Protein AF-A0A920PDL1-F1 (afdb_monomer_lite)

Structure (mmCIF, N/CA/C/O backbone):
data_AF-A0A920PDL1-F1
#
_entry.id   AF-A0A920PDL1-F1
#
loop_
_atom_site.group_PDB
_atom_site.id
_atom_site.type_symbol
_atom_site.label_atom_id
_atom_site.label_alt_id
_atom_site.label_comp_id
_atom_site.label_asym_id
_atom_site.label_entity_id
_atom_site.label_seq_id
_atom_site.pdbx_PDB_ins_code
_atom_site.Cartn_x
_atom_site.Cartn_y
_atom_site.Cartn_z
_atom_site.occupancy
_atom_site.B_iso_or_equiv
_atom_site.auth_seq_id
_atom_site.auth_comp_id
_atom_site.auth_asym_id
_atom_site.auth_atom_id
_atom_site.pdbx_PDB_model_num
ATOM 1 N N . MET A 1 1 ? 11.505 -3.447 -13.091 1.00 59.44 1 MET A N 1
ATOM 2 C CA . MET A 1 1 ? 12.395 -4.340 -13.860 1.00 59.44 1 MET A CA 1
ATOM 3 C C . MET A 1 1 ? 13.236 -3.671 -14.957 1.00 59.44 1 MET A C 1
ATOM 5 O O . MET A 1 1 ? 14.349 -4.104 -15.156 1.00 59.44 1 MET A O 1
ATOM 9 N N . LEU A 1 2 ? 12.791 -2.637 -15.696 1.00 69.88 2 LEU A N 1
ATOM 10 C CA . LEU A 1 2 ? 13.608 -2.098 -16.815 1.00 69.88 2 LEU A CA 1
ATOM 11 C C . LEU A 1 2 ? 14.824 -1.238 -16.403 1.00 69.88 2 LEU A C 1
ATOM 13 O O . LEU A 1 2 ? 15.764 -1.112 -17.182 1.00 69.88 2 LEU A O 1
ATOM 17 N N . ILE A 1 3 ? 14.787 -0.614 -15.221 1.00 76.69 3 ILE A N 1
ATOM 18 C CA . ILE A 1 3 ? 15.892 0.220 -14.710 1.00 76.69 3 ILE A CA 1
ATOM 19 C C . ILE A 1 3 ? 16.900 -0.625 -13.933 1.00 76.69 3 ILE A C 1
ATOM 21 O O . ILE A 1 3 ? 18.097 -0.438 -14.116 1.00 76.69 3 ILE A O 1
ATOM 25 N N . PHE A 1 4 ? 16.407 -1.547 -13.106 1.00 77.94 4 PHE A N 1
ATOM 26 C CA . PHE A 1 4 ? 17.198 -2.432 -12.259 1.00 77.94 4 PHE A CA 1
ATOM 27 C C . PHE A 1 4 ? 16.994 -3.867 -12.744 1.00 77.94 4 PHE A C 1
ATOM 29 O O . PHE A 1 4 ? 15.899 -4.415 -12.596 1.00 77.94 4 PHE A O 1
ATOM 36 N N . LEU A 1 5 ? 18.030 -4.408 -13.377 1.00 76.75 5 LEU A N 1
ATOM 37 C CA . LEU A 1 5 ? 18.159 -5.807 -13.773 1.00 76.75 5 LEU A CA 1
ATOM 38 C C . LEU A 1 5 ? 19.353 -6.372 -13.006 1.00 76.75 5 LEU A C 1
ATOM 40 O O . LEU A 1 5 ? 20.354 -5.666 -12.867 1.00 76.75 5 LEU A O 1
ATOM 44 N N . GLU A 1 6 ? 19.235 -7.602 -12.508 1.00 70.62 6 GLU A N 1
ATOM 45 C CA . GLU A 1 6 ? 20.308 -8.255 -11.753 1.00 70.62 6 GLU A CA 1
ATOM 46 C C . GLU A 1 6 ? 21.633 -8.229 -12.526 1.00 70.62 6 GLU A C 1
ATOM 48 O O . GLU A 1 6 ? 21.665 -8.405 -13.747 1.00 70.62 6 GLU A O 1
ATOM 53 N N . ASP A 1 7 ? 22.714 -7.946 -11.796 1.00 74.44 7 ASP A N 1
ATOM 54 C CA . ASP A 1 7 ? 24.097 -7.881 -12.281 1.00 74.44 7 ASP A CA 1
ATOM 55 C C . ASP A 1 7 ? 24.375 -6.885 -13.426 1.00 74.44 7 ASP A C 1
ATOM 57 O O . ASP A 1 7 ? 25.426 -6.937 -14.072 1.00 74.44 7 ASP A O 1
ATOM 61 N N . LEU A 1 8 ? 23.469 -5.928 -13.666 1.00 80.81 8 LEU A N 1
ATOM 62 C CA . LEU A 1 8 ? 23.642 -4.861 -14.651 1.00 80.81 8 LEU A CA 1
ATOM 63 C C . LEU A 1 8 ? 23.579 -3.471 -14.014 1.00 80.81 8 LEU A C 1
ATOM 65 O O . LEU A 1 8 ? 22.732 -3.175 -13.175 1.00 80.81 8 LEU A O 1
ATOM 69 N N . GLU A 1 9 ? 24.437 -2.577 -14.510 1.00 86.62 9 GLU A N 1
ATOM 70 C CA . GLU A 1 9 ? 24.385 -1.156 -14.163 1.00 86.62 9 GLU A CA 1
ATOM 71 C C . GLU A 1 9 ? 22.998 -0.562 -14.476 1.00 86.62 9 GLU A C 1
ATOM 73 O O . GLU A 1 9 ? 22.502 -0.735 -15.609 1.00 86.62 9 GLU A O 1
ATOM 78 N N . PRO A 1 10 ? 22.385 0.165 -13.519 1.00 87.12 10 PRO A N 1
ATOM 79 C CA . PRO A 1 10 ? 21.059 0.727 -13.690 1.00 87.12 10 PRO A CA 1
ATOM 80 C C . PRO A 1 10 ? 20.941 1.602 -14.936 1.00 87.12 10 PRO A C 1
ATOM 82 O O . PRO A 1 10 ? 21.808 2.422 -15.252 1.00 87.12 10 PRO A O 1
ATOM 85 N N . LYS A 1 11 ? 19.833 1.460 -15.665 1.00 88.50 11 LYS A N 1
ATOM 86 C CA . LYS A 1 11 ? 19.590 2.274 -16.864 1.00 88.50 11 LYS A CA 1
ATOM 87 C C . LYS A 1 11 ? 19.049 3.648 -16.483 1.00 88.50 11 LYS A C 1
ATOM 89 O O . LYS A 1 11 ? 17.998 3.761 -15.864 1.00 88.50 11 LYS A O 1
ATOM 94 N N . SER A 1 12 ? 19.714 4.704 -16.947 1.00 89.75 12 SER A N 1
ATOM 95 C CA . SER A 1 12 ? 19.275 6.094 -16.747 1.00 89.75 12 SER A CA 1
ATOM 96 C C . SER A 1 12 ? 18.112 6.522 -17.653 1.00 89.75 12 SER A C 1
ATOM 98 O O . SER A 1 12 ? 17.525 7.580 -17.439 1.00 89.75 12 SER A O 1
ATOM 100 N N . LEU A 1 13 ? 17.775 5.725 -18.675 1.00 90.38 13 LEU A N 1
ATOM 101 C CA . LEU A 1 13 ? 16.750 6.051 -19.667 1.00 90.38 13 LEU A CA 1
ATOM 102 C C . LEU A 1 13 ? 15.794 4.879 -19.894 1.00 90.38 13 LEU A C 1
ATOM 104 O O . LEU A 1 13 ? 16.215 3.763 -20.196 1.00 90.38 13 LEU A O 1
ATOM 108 N N . LEU A 1 14 ? 14.494 5.172 -19.837 1.00 91.06 14 LEU A N 1
ATOM 109 C CA . LEU A 1 14 ? 13.430 4.243 -20.208 1.00 91.06 14 LEU A CA 1
ATOM 110 C C . LEU A 1 14 ? 13.024 4.417 -21.683 1.00 91.06 14 LEU A C 1
ATOM 112 O O . LEU A 1 14 ? 12.845 5.555 -22.136 1.00 91.06 14 LEU A O 1
ATOM 116 N N . PRO A 1 15 ? 12.797 3.321 -22.434 1.00 93.62 15 PRO A N 1
ATOM 117 C CA . PRO A 1 15 ? 12.299 3.391 -23.804 1.00 93.62 15 PRO A CA 1
ATOM 118 C C . PRO A 1 15 ? 11.001 4.199 -23.915 1.00 93.62 15 PRO A C 1
ATOM 120 O O . PRO A 1 15 ? 10.050 3.981 -23.162 1.00 93.62 15 PRO A O 1
ATOM 123 N N . LYS A 1 16 ? 10.933 5.093 -24.913 1.00 94.06 16 LYS A N 1
ATOM 124 C CA . LYS A 1 16 ? 9.789 6.004 -25.134 1.00 94.06 16 LYS A CA 1
ATOM 125 C C . LYS A 1 16 ? 8.443 5.288 -25.260 1.00 94.06 16 LYS A C 1
ATOM 127 O O . LYS A 1 16 ? 7.421 5.875 -24.924 1.00 94.06 16 LYS A O 1
ATOM 132 N N . VAL A 1 17 ? 8.444 4.049 -25.753 1.00 95.69 17 VAL A N 1
ATOM 133 C CA . VAL A 1 17 ? 7.232 3.234 -25.926 1.00 95.69 17 VAL A CA 1
ATOM 134 C C . VAL A 1 17 ? 6.589 2.827 -24.596 1.00 95.69 17 VAL A C 1
ATOM 136 O O . VAL A 1 17 ? 5.381 2.643 -24.562 1.00 95.69 17 VAL A O 1
ATOM 139 N N . ILE A 1 18 ? 7.362 2.764 -23.503 1.00 93.12 18 ILE A N 1
ATOM 140 C CA . ILE A 1 18 ? 6.854 2.489 -22.148 1.00 93.12 18 ILE A CA 1
ATOM 141 C C . ILE A 1 18 ? 6.734 3.781 -21.332 1.00 93.12 18 ILE A C 1
ATOM 143 O O . ILE A 1 18 ? 5.733 3.995 -20.654 1.00 93.12 18 ILE A O 1
ATOM 147 N N . SER A 1 19 ? 7.720 4.683 -21.414 1.00 94.56 19 SER A N 1
ATOM 148 C CA . SER A 1 19 ? 7.727 5.891 -20.578 1.00 94.56 19 SER A CA 1
ATOM 149 C C . SER A 1 19 ? 6.621 6.884 -20.932 1.00 94.56 19 SER A C 1
ATOM 151 O O . SER A 1 19 ? 6.030 7.464 -20.029 1.00 94.56 19 SER A O 1
ATOM 153 N N . LYS A 1 20 ? 6.270 7.053 -22.215 1.00 96.25 20 LYS A N 1
ATOM 154 C CA . LYS A 1 20 ? 5.179 7.959 -22.622 1.00 96.25 20 LYS A CA 1
ATOM 155 C C . LYS A 1 20 ? 3.809 7.583 -22.037 1.00 96.25 20 LYS A C 1
ATOM 157 O O . LYS A 1 20 ? 3.198 8.457 -21.421 1.00 96.25 20 LYS A O 1
ATOM 162 N N . PRO A 1 21 ? 3.293 6.348 -22.218 1.00 96.25 21 PRO A N 1
ATOM 163 C CA . PRO A 1 21 ? 2.005 5.983 -21.632 1.00 96.25 21 PRO A CA 1
ATOM 164 C C . PRO A 1 21 ? 2.046 6.003 -20.101 1.00 96.25 21 PRO A C 1
ATOM 166 O O . PRO A 1 21 ? 1.074 6.438 -19.490 1.00 96.25 21 PRO A O 1
ATOM 169 N N . TRP A 1 22 ? 3.170 5.616 -19.484 1.00 94.81 22 TRP A N 1
ATOM 170 C CA . TRP A 1 22 ? 3.308 5.650 -18.029 1.00 94.81 22 TRP A CA 1
ATOM 171 C C . TRP A 1 22 ? 3.213 7.074 -17.472 1.00 94.81 22 TRP A C 1
ATOM 173 O O . TRP A 1 22 ? 2.388 7.319 -16.599 1.00 94.81 22 TRP A O 1
ATOM 183 N N . VAL A 1 23 ? 3.971 8.027 -18.027 1.00 95.75 23 VAL A N 1
ATOM 184 C CA . VAL A 1 23 ? 3.906 9.445 -17.627 1.00 95.75 23 VAL A CA 1
ATOM 185 C C . VAL A 1 23 ? 2.490 9.994 -17.800 1.00 95.75 23 VAL A C 1
ATOM 187 O O . VAL A 1 23 ? 1.950 10.580 -16.869 1.00 95.75 23 VAL A O 1
ATOM 190 N N . SER A 1 24 ? 1.853 9.737 -18.946 1.00 97.00 24 SER A N 1
ATOM 191 C CA . SER A 1 24 ? 0.493 10.226 -19.204 1.00 97.00 24 SER A CA 1
ATOM 192 C C . SER A 1 24 ? -0.542 9.666 -18.220 1.00 97.00 24 SER A C 1
ATOM 194 O O . SER A 1 24 ? -1.449 10.387 -17.806 1.00 97.00 24 SER A O 1
ATOM 196 N N . LEU A 1 25 ? -0.431 8.391 -17.834 1.00 94.75 25 LEU A N 1
ATOM 197 C CA . LEU A 1 25 ? -1.316 7.791 -16.833 1.00 94.75 25 LEU A CA 1
ATOM 198 C C . LEU A 1 25 ? -1.043 8.357 -15.435 1.00 94.75 25 LEU A C 1
ATOM 200 O O . LEU A 1 25 ? -1.976 8.686 -14.709 1.00 94.75 25 LEU A O 1
ATOM 204 N N . SER A 1 26 ? 0.229 8.508 -15.079 1.00 94.44 26 SER A N 1
ATOM 205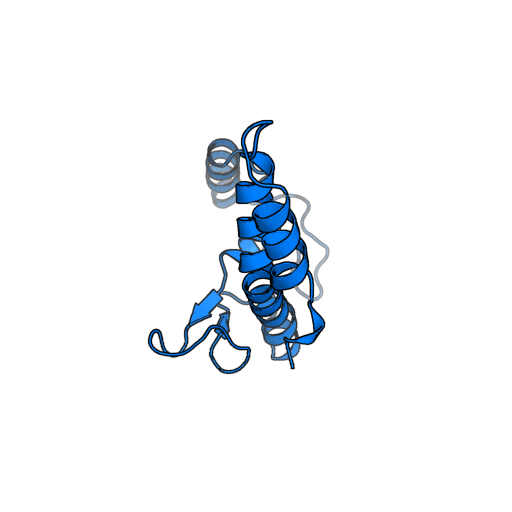 C CA . SER A 1 26 ? 0.674 9.090 -13.815 1.00 94.44 26 SER A CA 1
ATOM 206 C C . SER A 1 26 ? 0.161 10.516 -13.608 1.00 94.44 26 SER A C 1
ATOM 208 O O . SER A 1 26 ? -0.379 10.818 -12.546 1.00 94.44 26 SER A O 1
ATOM 210 N N . GLU A 1 27 ? 0.213 11.362 -14.640 1.00 95.44 27 GLU A N 1
ATOM 211 C CA . GLU A 1 27 ? -0.367 12.712 -14.610 1.00 95.44 27 GLU A CA 1
ATOM 212 C C . GLU A 1 27 ? -1.876 12.687 -14.334 1.00 95.44 27 GLU A C 1
ATOM 214 O O . GLU A 1 27 ? -2.362 13.445 -13.496 1.00 95.44 27 GLU A O 1
ATOM 219 N N . LYS A 1 28 ? -2.622 11.776 -14.977 1.00 95.88 28 LYS A N 1
ATOM 220 C CA . LYS A 1 28 ? -4.072 11.622 -14.753 1.00 95.88 28 LYS A CA 1
ATOM 221 C C . LYS A 1 28 ? -4.409 11.151 -13.341 1.00 95.88 28 LYS A C 1
ATOM 223 O O . LYS A 1 28 ? -5.440 11.540 -12.806 1.00 95.88 28 LYS A O 1
ATOM 228 N N . LEU A 1 29 ? -3.555 10.315 -12.756 1.00 92.81 29 LEU A N 1
ATOM 229 C CA . LEU A 1 29 ? -3.697 9.817 -11.387 1.00 92.81 29 LEU A CA 1
ATOM 230 C C . LEU A 1 29 ? -3.115 10.781 -10.342 1.00 92.81 29 LEU A C 1
ATOM 232 O O . LEU A 1 29 ? -3.090 10.431 -9.165 1.00 92.81 29 LEU A O 1
ATOM 236 N N . ALA A 1 30 ? -2.626 11.958 -10.760 1.00 94.62 30 ALA A N 1
ATOM 237 C CA . ALA A 1 30 ? -1.944 12.936 -9.911 1.00 94.62 30 ALA A CA 1
ATOM 238 C C . ALA A 1 30 ? -0.800 12.323 -9.077 1.00 94.62 30 ALA A C 1
ATOM 240 O O . ALA A 1 30 ? -0.580 12.683 -7.921 1.00 94.62 30 ALA A O 1
ATOM 241 N N . ARG A 1 31 ? -0.064 11.370 -9.662 1.00 92.81 31 ARG A N 1
ATOM 242 C CA . ARG A 1 31 ? 1.018 10.626 -9.001 1.00 92.81 31 ARG A CA 1
ATOM 243 C C . ARG A 1 31 ? 2.279 10.620 -9.860 1.00 92.81 31 ARG A C 1
ATOM 245 O O . ARG A 1 31 ? 2.184 10.635 -11.082 1.00 92.81 31 ARG A O 1
ATOM 252 N N . PRO A 1 32 ? 3.476 10.555 -9.259 1.00 92.94 32 PRO A N 1
ATOM 253 C CA . PRO A 1 32 ? 4.709 10.443 -10.028 1.00 92.94 32 PRO A CA 1
ATOM 254 C C . PRO A 1 32 ? 4.786 9.100 -10.792 1.00 92.94 32 PRO A C 1
ATOM 256 O O . PRO A 1 32 ? 4.280 8.086 -10.302 1.00 92.94 32 PRO A O 1
ATOM 259 N N . PRO A 1 33 ? 5.434 9.054 -11.974 1.00 91.06 33 PRO A N 1
ATOM 260 C CA . PRO A 1 33 ? 5.666 7.835 -12.757 1.00 91.06 33 PRO A CA 1
ATOM 261 C C . PRO A 1 33 ? 6.807 7.004 -12.166 1.00 91.06 33 PRO A C 1
ATOM 263 O O . PRO A 1 33 ? 7.872 6.837 -12.758 1.00 91.06 33 PRO A O 1
ATOM 266 N N . VAL A 1 34 ? 6.575 6.509 -10.955 1.00 90.50 34 VAL A N 1
ATOM 267 C CA . VAL A 1 34 ? 7.473 5.633 -10.205 1.00 90.50 34 VAL A CA 1
ATOM 268 C C . VAL A 1 34 ? 6.646 4.587 -9.464 1.00 90.50 34 VAL A C 1
ATOM 270 O O . VAL A 1 34 ? 5.509 4.847 -9.055 1.00 90.50 34 VAL A O 1
ATOM 273 N N . LEU A 1 35 ? 7.210 3.389 -9.301 1.00 88.00 35 LEU A N 1
ATOM 274 C CA . LEU A 1 35 ? 6.607 2.369 -8.455 1.00 88.00 35 LEU A CA 1
ATOM 275 C C . LEU A 1 35 ? 6.582 2.899 -7.018 1.00 88.00 35 LEU A C 1
ATOM 277 O O . LEU A 1 35 ? 7.620 3.188 -6.434 1.00 88.00 35 LEU A O 1
ATOM 281 N N . SER A 1 36 ? 5.384 3.100 -6.488 1.00 89.62 36 SER A N 1
ATOM 282 C CA . SER A 1 36 ? 5.152 3.668 -5.159 1.00 89.62 36 SER A CA 1
ATOM 283 C C . SER A 1 36 ? 4.350 2.688 -4.317 1.00 89.62 36 SER A C 1
ATOM 285 O O . SER A 1 36 ? 3.703 1.797 -4.868 1.00 89.62 36 SER A O 1
ATOM 287 N N . TYR A 1 37 ? 4.355 2.887 -2.997 1.00 87.69 37 TYR A N 1
ATOM 288 C CA . TYR A 1 37 ? 3.682 2.010 -2.035 1.00 87.69 37 TYR A CA 1
ATOM 289 C C . TYR A 1 37 ? 2.236 1.680 -2.428 1.00 87.69 37 TYR A C 1
ATOM 291 O O . TYR A 1 37 ? 1.862 0.519 -2.495 1.00 87.69 37 TYR A O 1
ATOM 299 N N . ALA A 1 38 ? 1.443 2.678 -2.824 1.00 86.69 38 ALA A N 1
ATOM 300 C CA . ALA A 1 38 ? 0.060 2.433 -3.227 1.00 86.69 38 ALA A CA 1
ATOM 301 C C . ALA A 1 38 ? -0.081 1.544 -4.479 1.00 86.69 38 ALA A C 1
ATOM 303 O O . ALA A 1 38 ? -1.074 0.845 -4.623 1.00 86.69 38 ALA A O 1
ATOM 304 N N . SER A 1 39 ? 0.891 1.552 -5.396 1.00 86.31 39 SER A N 1
ATOM 305 C CA . SER A 1 39 ? 0.856 0.671 -6.574 1.00 86.31 39 SER A CA 1
ATOM 306 C C . SER A 1 39 ? 1.411 -0.721 -6.289 1.00 86.31 39 SER A C 1
ATOM 308 O O . SER A 1 39 ? 1.021 -1.660 -6.967 1.00 86.31 39 SER A O 1
ATOM 310 N N . TYR A 1 40 ? 2.343 -0.837 -5.343 1.00 87.75 40 TYR A N 1
ATOM 311 C CA . TYR A 1 40 ? 3.079 -2.072 -5.086 1.00 87.75 40 TYR A CA 1
ATOM 312 C C . TYR A 1 40 ? 2.533 -2.889 -3.916 1.00 87.75 40 TYR A C 1
ATOM 314 O O . TYR A 1 40 ? 2.655 -4.104 -3.941 1.00 87.75 40 TYR A O 1
ATOM 322 N N . CYS A 1 41 ? 1.918 -2.235 -2.932 1.00 86.69 41 CYS A N 1
ATOM 323 C CA . CYS A 1 41 ? 1.315 -2.880 -1.772 1.00 86.69 41 CYS A CA 1
ATOM 324 C C . CYS A 1 41 ? -0.211 -2.810 -1.860 1.00 86.69 41 CYS A C 1
ATOM 326 O O . CYS A 1 41 ? -0.865 -3.827 -2.057 1.00 86.69 41 CYS A O 1
ATOM 328 N N . LEU A 1 42 ? -0.789 -1.603 -1.826 1.00 89.00 42 LEU A N 1
ATOM 329 C CA . LEU A 1 42 ? -2.243 -1.438 -1.661 1.00 89.00 42 LEU A CA 1
ATOM 330 C C . LEU A 1 42 ? -3.084 -1.983 -2.825 1.00 89.00 42 LEU A C 1
ATOM 332 O O . LEU A 1 42 ? -4.204 -2.430 -2.607 1.00 89.00 42 LEU A O 1
ATOM 336 N N . HIS A 1 43 ? -2.573 -1.923 -4.058 1.00 89.44 43 HIS A N 1
ATOM 337 C CA . HIS A 1 43 ? -3.296 -2.361 -5.263 1.00 89.44 43 HIS A CA 1
ATOM 338 C C . HIS A 1 43 ? -2.742 -3.655 -5.884 1.00 89.44 43 HIS A C 1
ATOM 340 O O . HIS A 1 43 ? -3.151 -4.021 -6.984 1.00 89.44 43 HIS A O 1
ATOM 346 N N . ASN A 1 44 ? -1.779 -4.316 -5.239 1.00 91.88 44 ASN A N 1
AT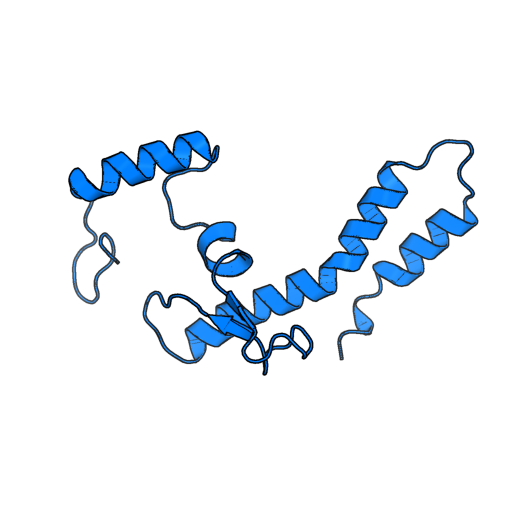OM 347 C CA . ASN A 1 44 ? -1.045 -5.445 -5.819 1.00 91.88 44 ASN A CA 1
ATOM 348 C C . ASN A 1 44 ? -1.357 -6.774 -5.122 1.00 91.88 44 ASN A C 1
ATOM 350 O O . ASN A 1 44 ? -0.490 -7.634 -5.028 1.00 91.88 44 ASN A O 1
ATOM 354 N N . TRP A 1 45 ? -2.571 -6.960 -4.621 1.00 94.50 45 TRP A N 1
ATOM 355 C CA . TRP A 1 45 ? -2.944 -8.164 -3.888 1.00 94.50 45 TRP A CA 1
ATOM 356 C C . TRP A 1 45 ? -4.331 -8.656 -4.296 1.00 94.50 45 TRP A C 1
ATOM 358 O O . TRP A 1 45 ? -5.112 -7.916 -4.898 1.00 94.50 45 TRP A O 1
ATOM 368 N N . TYR A 1 46 ? -4.617 -9.912 -3.983 1.00 94.50 46 TYR A N 1
ATOM 369 C CA . TYR A 1 46 ? -5.923 -10.537 -4.152 1.00 94.50 46 TYR A CA 1
ATOM 370 C C . TYR A 1 46 ? -6.175 -11.554 -3.031 1.00 94.50 46 TYR A C 1
ATOM 372 O O . TYR A 1 46 ? -5.225 -12.003 -2.383 1.00 94.50 46 TYR A O 1
ATOM 380 N N . LEU A 1 47 ? -7.448 -11.893 -2.807 1.00 95.81 47 LEU A N 1
ATOM 381 C CA . LEU A 1 47 ? -7.840 -12.979 -1.909 1.00 95.81 47 LEU A CA 1
ATOM 382 C C . LEU A 1 47 ? -7.747 -14.319 -2.633 1.00 95.81 47 LEU A C 1
ATOM 384 O O . LEU A 1 47 ? -8.161 -14.437 -3.787 1.00 95.81 47 LEU A O 1
ATOM 388 N N . ILE A 1 48 ? -7.211 -15.331 -1.957 1.00 95.56 48 ILE A N 1
ATOM 389 C CA . ILE A 1 48 ? -7.178 -16.701 -2.481 1.00 95.56 48 ILE A CA 1
ATOM 390 C C . ILE A 1 48 ? -8.601 -17.278 -2.480 1.00 95.56 48 ILE A C 1
ATOM 392 O O . ILE A 1 48 ? -9.021 -17.888 -3.466 1.00 95.56 48 ILE A O 1
ATOM 396 N N . ASP A 1 49 ? -9.343 -17.033 -1.400 1.00 95.56 49 ASP A N 1
ATOM 397 C CA . ASP A 1 49 ? -10.772 -17.286 -1.257 1.00 95.56 49 ASP A CA 1
ATOM 398 C C . ASP A 1 49 ? -11.499 -15.981 -0.890 1.00 95.56 49 ASP A C 1
ATOM 400 O O . ASP A 1 49 ? -11.322 -15.433 0.199 1.00 95.56 49 ASP A O 1
ATOM 404 N N . ASP A 1 50 ? -12.350 -15.496 -1.800 1.00 94.50 50 ASP A N 1
ATOM 405 C CA . ASP A 1 50 ? -13.158 -14.280 -1.616 1.00 94.50 50 ASP A CA 1
ATOM 406 C C . ASP A 1 50 ? -14.196 -14.400 -0.480 1.00 94.50 50 ASP A C 1
ATOM 408 O O . ASP A 1 50 ? -14.815 -13.403 -0.100 1.00 94.50 50 ASP A O 1
ATOM 412 N N . SER A 1 51 ? -14.447 -15.611 0.029 1.00 94.81 51 SER A N 1
ATOM 413 C CA . SER A 1 51 ? -15.390 -15.859 1.124 1.00 94.81 51 SER A CA 1
ATOM 414 C C . SER A 1 51 ? -14.760 -15.833 2.517 1.00 94.81 51 SER A C 1
ATOM 416 O O . SER A 1 51 ? -15.499 -15.841 3.504 1.00 94.81 51 SER A O 1
ATOM 418 N N . ASP A 1 52 ? -13.431 -15.771 2.600 1.00 93.62 52 ASP A N 1
ATOM 419 C CA . ASP A 1 52 ? -12.680 -15.775 3.854 1.00 93.62 52 ASP A CA 1
ATOM 420 C C . ASP A 1 52 ? -12.080 -14.387 4.165 1.00 93.62 52 ASP A C 1
ATOM 422 O O . ASP A 1 52 ? -12.113 -13.461 3.349 1.00 93.62 52 ASP A O 1
ATOM 426 N N . ALA A 1 53 ? -11.591 -14.198 5.389 1.00 92.81 53 ALA A N 1
ATOM 427 C CA . ALA A 1 53 ? -11.086 -12.918 5.870 1.00 92.81 53 ALA A CA 1
ATOM 428 C C . ALA A 1 53 ? -9.778 -12.488 5.174 1.00 92.81 53 ALA A C 1
ATOM 430 O O . ALA A 1 53 ? -9.060 -13.290 4.576 1.00 92.81 53 ALA A O 1
ATOM 431 N N . ILE A 1 54 ? -9.448 -11.195 5.286 1.00 92.88 54 ILE A N 1
ATOM 432 C CA . ILE A 1 54 ? -8.137 -10.664 4.889 1.00 92.88 54 ILE A CA 1
ATOM 433 C C . ILE A 1 54 ? -7.126 -11.066 5.970 1.00 92.88 54 ILE A C 1
ATOM 435 O O . ILE A 1 54 ? -7.024 -10.403 7.003 1.00 92.88 54 ILE A O 1
ATOM 439 N N . ASP A 1 55 ? -6.397 -12.149 5.716 1.00 90.06 55 ASP A N 1
ATOM 440 C CA . ASP A 1 55 ? -5.336 -12.691 6.571 1.00 90.06 55 ASP A CA 1
ATOM 441 C C . ASP A 1 55 ? -4.121 -13.090 5.713 1.00 90.06 55 ASP A C 1
ATOM 443 O O . ASP A 1 55 ? -4.238 -13.302 4.505 1.00 90.06 55 ASP A O 1
ATOM 447 N N . LEU A 1 56 ? -2.953 -13.222 6.333 1.00 89.06 56 LEU A N 1
ATOM 448 C CA . LEU A 1 56 ? -1.696 -13.647 5.720 1.00 89.06 56 LEU A CA 1
ATOM 449 C C . LEU A 1 56 ? -1.814 -14.980 4.977 1.00 89.06 56 LEU A C 1
ATOM 451 O O . LEU A 1 56 ? -1.144 -15.161 3.964 1.00 89.06 56 LEU A O 1
ATOM 455 N N . ASP A 1 57 ? -2.675 -15.881 5.451 1.00 91.25 57 ASP A N 1
ATOM 456 C CA . ASP A 1 57 ? -2.905 -17.186 4.824 1.00 91.25 57 ASP A CA 1
ATOM 457 C C . ASP A 1 57 ? -3.879 -17.122 3.631 1.00 91.25 57 ASP A C 1
ATOM 459 O O . ASP A 1 57 ? -3.938 -18.062 2.836 1.00 91.25 57 ASP A O 1
ATOM 463 N N . ASN A 1 58 ? -4.620 -16.018 3.474 1.00 93.62 58 ASN A N 1
ATOM 464 C CA . ASN A 1 58 ? -5.636 -15.833 2.432 1.00 93.62 58 ASN A CA 1
ATOM 465 C C . ASN A 1 58 ? -5.332 -14.663 1.473 1.00 93.62 58 ASN A C 1
ATOM 467 O O . ASN A 1 58 ? -6.119 -14.370 0.574 1.00 93.62 58 ASN A O 1
ATOM 471 N N . VAL A 1 59 ? -4.191 -13.987 1.624 1.00 93.56 59 VAL A N 1
ATOM 472 C CA . VAL A 1 59 ? -3.779 -12.855 0.780 1.00 93.56 59 VAL A CA 1
ATOM 473 C C . VAL A 1 59 ? -2.540 -13.224 -0.032 1.00 93.56 59 VAL A C 1
ATOM 475 O O . VAL A 1 59 ? -1.537 -13.682 0.510 1.00 93.56 59 VAL A O 1
ATOM 478 N N . ALA A 1 60 ? -2.577 -12.960 -1.339 1.00 91.75 60 ALA A N 1
ATOM 479 C CA . ALA A 1 60 ? -1.461 -13.211 -2.250 1.00 91.75 60 ALA A CA 1
ATOM 480 C C . ALA A 1 60 ? -1.170 -12.011 -3.167 1.00 91.75 60 ALA A C 1
ATOM 482 O O . ALA A 1 60 ? -2.042 -11.180 -3.430 1.00 91.75 60 ALA A O 1
ATOM 483 N N . LEU A 1 61 ? 0.065 -11.921 -3.673 1.00 91.81 61 LEU A N 1
ATOM 484 C CA . LEU A 1 61 ? 0.511 -10.856 -4.575 1.00 91.81 61 LEU A CA 1
ATOM 485 C C . LEU A 1 61 ? 0.116 -11.107 -6.034 1.00 91.81 61 LEU A C 1
ATOM 487 O O . LEU A 1 61 ? 0.311 -12.201 -6.563 1.00 91.81 61 LEU A O 1
ATOM 491 N N . ILE A 1 62 ? -0.363 -10.067 -6.726 1.00 90.94 62 ILE A N 1
ATOM 492 C CA . ILE A 1 62 ? -0.675 -10.146 -8.167 1.00 90.94 62 ILE A CA 1
ATOM 493 C C . ILE A 1 62 ? 0.617 -10.174 -8.994 1.00 90.94 62 ILE A C 1
ATOM 495 O O . ILE A 1 62 ? 0.752 -10.979 -9.916 1.00 90.94 62 ILE A O 1
ATOM 499 N N . ASN A 1 63 ? 1.561 -9.273 -8.704 1.00 88.75 63 ASN A N 1
ATOM 500 C CA . ASN A 1 63 ? 2.841 -9.184 -9.403 1.00 88.75 63 ASN A CA 1
ATOM 501 C C . ASN A 1 63 ? 4.000 -9.113 -8.415 1.00 88.75 63 ASN A C 1
ATOM 503 O O . ASN A 1 63 ? 4.037 -8.226 -7.564 1.00 88.75 63 ASN A O 1
ATOM 507 N N . ASN A 1 64 ? 4.988 -9.973 -8.637 1.00 84.06 64 ASN A N 1
ATOM 508 C CA . ASN A 1 64 ? 6.272 -9.941 -7.954 1.00 84.06 64 ASN A CA 1
ATOM 509 C C . ASN A 1 64 ? 7.313 -9.130 -8.749 1.00 84.06 64 ASN A C 1
ATOM 511 O O . ASN A 1 64 ? 7.294 -9.083 -9.984 1.00 84.06 64 ASN A O 1
ATOM 515 N N . PHE A 1 65 ? 8.219 -8.475 -8.034 1.00 77.94 65 PHE A N 1
ATOM 516 C CA . PHE A 1 65 ? 9.314 -7.658 -8.532 1.00 77.94 65 PHE A CA 1
ATOM 517 C C . PHE A 1 65 ? 10.576 -8.488 -8.794 1.00 77.94 65 PHE A C 1
ATOM 519 O O . PHE A 1 65 ? 11.094 -8.436 -9.911 1.00 77.94 65 PHE A O 1
ATOM 526 N N . LEU A 1 66 ? 11.053 -9.244 -7.802 1.00 74.88 66 LEU A N 1
ATOM 527 C CA . LEU A 1 66 ? 12.120 -10.254 -7.914 1.00 74.88 66 LEU A CA 1
ATOM 528 C C . LEU A 1 66 ? 11.550 -11.671 -7.743 1.00 74.88 66 LEU A C 1
ATOM 530 O O . LEU A 1 66 ? 12.044 -12.618 -8.355 1.00 74.88 66 LEU A O 1
ATOM 534 N N . GLY A 1 67 ? 10.458 -11.787 -6.990 1.00 72.88 67 GLY A N 1
ATOM 535 C CA . GLY A 1 67 ? 9.841 -13.038 -6.587 1.00 72.88 67 GLY A CA 1
ATOM 536 C C . GLY A 1 67 ? 10.521 -13.648 -5.368 1.00 72.88 67 GLY A C 1
ATOM 537 O O . GLY A 1 67 ? 11.668 -13.352 -5.038 1.00 72.88 67 GLY A O 1
ATOM 538 N N . GLY A 1 68 ? 9.790 -14.543 -4.711 1.00 80.94 68 GLY A N 1
ATOM 539 C CA . GLY A 1 68 ? 10.260 -15.269 -3.540 1.00 80.94 68 GLY A CA 1
ATOM 540 C C . GLY A 1 68 ? 9.385 -15.021 -2.319 1.00 80.94 68 GLY A C 1
ATOM 541 O O . GLY A 1 68 ? 8.701 -14.009 -2.210 1.00 80.94 68 GLY A O 1
ATOM 542 N N . ILE A 1 69 ? 9.458 -15.968 -1.385 1.00 77.44 69 ILE A N 1
ATOM 543 C CA . ILE A 1 69 ? 8.624 -16.000 -0.178 1.00 77.44 69 ILE A CA 1
ATOM 544 C C . ILE A 1 69 ? 8.833 -14.741 0.675 1.00 77.44 69 ILE A C 1
ATOM 546 O O . ILE A 1 69 ? 7.878 -14.214 1.237 1.00 77.44 69 ILE A O 1
ATOM 550 N N . ASP A 1 70 ? 10.066 -14.232 0.732 1.00 83.19 70 ASP A N 1
ATOM 551 C CA . ASP A 1 70 ? 10.391 -13.030 1.503 1.00 83.19 70 ASP A CA 1
ATOM 552 C C . ASP A 1 70 ? 9.712 -11.775 0.930 1.00 83.19 70 ASP A C 1
ATOM 554 O O . ASP A 1 70 ? 9.285 -10.907 1.689 1.00 83.19 70 ASP A O 1
ATOM 558 N N . GLU A 1 71 ? 9.593 -11.673 -0.399 1.00 81.94 71 GLU A N 1
ATOM 559 C CA . GLU A 1 71 ? 8.917 -10.550 -1.055 1.00 81.94 71 GLU A CA 1
ATOM 560 C C . GLU A 1 71 ? 7.402 -10.634 -0.871 1.00 81.94 71 GLU A C 1
ATOM 562 O O . GLU A 1 71 ? 6.782 -9.637 -0.494 1.00 81.94 71 GLU A O 1
ATOM 567 N N . ASP A 1 72 ? 6.833 -11.825 -1.084 1.00 85.19 72 ASP A N 1
ATOM 568 C CA . ASP A 1 72 ? 5.411 -12.083 -0.865 1.00 85.19 72 ASP A CA 1
ATOM 569 C C . ASP A 1 72 ? 5.030 -11.674 0.563 1.00 85.19 72 ASP A C 1
ATOM 571 O O . ASP A 1 72 ? 4.166 -10.819 0.756 1.00 85.19 72 ASP A O 1
ATOM 575 N N . TRP A 1 73 ? 5.753 -12.184 1.564 1.00 86.06 73 TRP A N 1
ATOM 576 C CA . TRP A 1 73 ? 5.487 -11.878 2.968 1.00 86.06 73 TRP A CA 1
ATOM 577 C C . TRP A 1 73 ? 5.682 -10.395 3.304 1.00 86.06 73 TRP A C 1
ATOM 579 O O . TRP A 1 73 ? 4.879 -9.816 4.038 1.00 86.06 73 TRP A O 1
ATOM 589 N N . PHE A 1 74 ? 6.716 -9.750 2.746 1.00 87.38 74 PHE A N 1
ATOM 590 C CA . PHE A 1 74 ? 6.979 -8.327 2.973 1.00 87.38 74 PHE A CA 1
ATOM 591 C C . PHE A 1 74 ? 5.825 -7.439 2.508 1.00 87.38 74 PHE A C 1
ATOM 593 O O . PHE A 1 74 ? 5.573 -6.405 3.119 1.00 87.38 74 PHE A O 1
ATOM 600 N N . VAL A 1 75 ? 5.113 -7.803 1.444 1.00 87.44 75 VAL A N 1
ATOM 601 C CA . VAL A 1 75 ? 4.000 -6.981 0.961 1.00 87.44 75 VAL A CA 1
ATOM 602 C C . VAL A 1 75 ? 2.670 -7.384 1.593 1.00 87.44 75 VAL A C 1
ATOM 604 O O . VAL A 1 75 ? 1.891 -6.503 1.966 1.00 87.44 75 VAL A O 1
ATOM 607 N N . THR A 1 76 ? 2.391 -8.678 1.753 1.00 90.12 76 THR A N 1
ATOM 608 C CA . THR A 1 76 ? 1.097 -9.144 2.282 1.00 90.12 76 THR A CA 1
ATOM 609 C C . THR A 1 76 ? 0.900 -8.771 3.752 1.00 90.12 76 THR A C 1
ATOM 611 O O . THR A 1 76 ? -0.219 -8.431 4.144 1.00 90.12 76 THR A O 1
ATOM 614 N N . ILE A 1 77 ? 1.972 -8.692 4.551 1.00 91.44 77 ILE A N 1
ATOM 615 C CA . ILE A 1 77 ? 1.887 -8.198 5.936 1.00 91.44 77 ILE A CA 1
ATOM 616 C C . ILE A 1 77 ? 1.407 -6.748 6.004 1.00 91.44 77 ILE A C 1
ATOM 618 O O . ILE A 1 77 ? 0.597 -6.403 6.862 1.00 91.44 77 ILE A O 1
ATOM 622 N N . HIS A 1 78 ? 1.838 -5.902 5.065 1.00 92.25 78 HIS A N 1
ATOM 623 C CA . HIS A 1 78 ? 1.377 -4.520 4.995 1.00 92.25 78 HIS A CA 1
ATOM 624 C C . HIS A 1 78 ? -0.116 -4.446 4.670 1.00 92.25 78 HIS A C 1
ATOM 626 O O . HIS A 1 78 ? -0.820 -3.647 5.276 1.00 92.25 78 HIS A O 1
ATOM 632 N N . VAL A 1 79 ? -0.621 -5.303 3.779 1.00 91.75 79 VAL A N 1
ATOM 633 C CA . VAL A 1 79 ? -2.064 -5.378 3.485 1.00 91.75 79 VAL A CA 1
ATOM 634 C C . VAL A 1 79 ? -2.861 -5.708 4.750 1.00 91.75 79 VAL A C 1
ATOM 636 O O . VAL A 1 79 ? -3.850 -5.037 5.041 1.00 91.75 79 VAL A O 1
ATOM 639 N N . CYS A 1 80 ? -2.400 -6.680 5.540 1.00 92.06 80 CYS A N 1
ATOM 640 C CA . CYS A 1 80 ? -3.065 -7.073 6.784 1.00 92.06 80 CYS A CA 1
ATOM 641 C C . CYS A 1 80 ? -3.026 -5.958 7.843 1.00 92.06 80 CYS A C 1
ATOM 643 O O . CYS A 1 80 ? -4.035 -5.695 8.494 1.00 92.06 80 CYS A O 1
ATOM 645 N N . ILE A 1 81 ? -1.894 -5.255 7.980 1.00 91.38 81 ILE A N 1
ATOM 646 C CA . ILE A 1 81 ? -1.753 -4.115 8.902 1.00 91.38 81 ILE A CA 1
ATOM 647 C C . ILE A 1 81 ? -2.701 -2.972 8.518 1.00 91.38 81 ILE A C 1
ATOM 649 O O . ILE A 1 81 ? -3.383 -2.423 9.381 1.00 91.38 81 ILE A O 1
ATOM 653 N N . GLU A 1 82 ? -2.772 -2.616 7.235 1.00 92.44 82 GLU A N 1
ATOM 654 C CA . GLU A 1 82 ? -3.665 -1.553 6.750 1.00 92.44 82 GLU A CA 1
ATOM 655 C C . GLU A 1 82 ? -5.140 -1.942 6.935 1.00 92.44 82 GLU A C 1
ATOM 657 O O . GLU A 1 82 ? -5.958 -1.109 7.327 1.00 92.44 82 GLU A O 1
ATOM 662 N N . ASN A 1 83 ? -5.482 -3.220 6.731 1.00 92.44 83 ASN A N 1
ATOM 663 C CA . ASN A 1 83 ? -6.818 -3.734 7.022 1.00 92.44 83 ASN A CA 1
ATOM 664 C C . ASN A 1 83 ? -7.154 -3.634 8.520 1.00 92.44 83 ASN A C 1
ATOM 666 O O . ASN A 1 83 ? -8.228 -3.145 8.872 1.00 92.44 83 ASN A O 1
ATOM 670 N N . ALA A 1 84 ? -6.229 -4.014 9.406 1.00 90.19 84 ALA A N 1
ATOM 671 C CA . ALA A 1 84 ? -6.405 -3.887 10.854 1.00 90.19 84 ALA A CA 1
ATOM 672 C C . ALA A 1 84 ? -6.542 -2.420 11.309 1.00 90.19 84 ALA A C 1
ATOM 674 O O . ALA A 1 84 ? -7.274 -2.127 12.252 1.00 90.19 84 ALA A O 1
ATOM 675 N N . ALA A 1 85 ? -5.884 -1.482 10.623 1.00 90.88 85 ALA A N 1
ATOM 676 C CA . ALA A 1 85 ? -5.995 -0.049 10.895 1.00 90.88 85 ALA A CA 1
ATOM 677 C C . 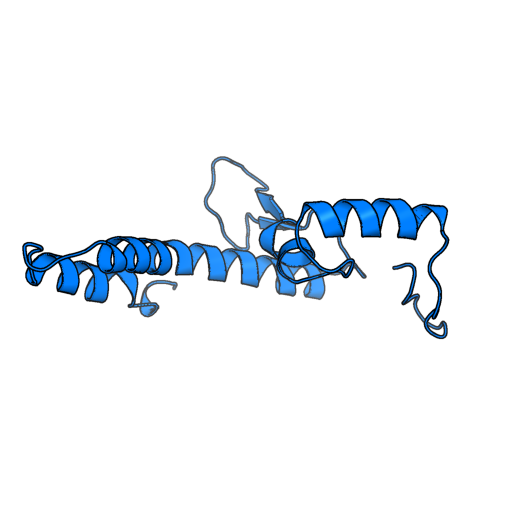ALA A 1 85 ? -7.272 0.600 10.323 1.00 90.88 85 ALA A C 1
ATOM 679 O O . ALA A 1 85 ? -7.569 1.752 10.649 1.00 90.88 85 ALA A O 1
ATOM 680 N N . SER A 1 86 ? -8.034 -0.104 9.479 1.00 91.31 86 SER A N 1
ATOM 681 C CA . SER A 1 86 ? -9.164 0.481 8.745 1.00 91.31 86 SER A CA 1
ATOM 682 C C . SER A 1 86 ? -10.260 1.040 9.660 1.00 91.31 86 SER A C 1
ATOM 684 O O . SER A 1 86 ? -10.766 2.133 9.403 1.00 91.31 86 SER A O 1
ATOM 686 N N . GLU A 1 87 ? -10.576 0.357 10.761 1.00 90.50 87 GLU A N 1
ATOM 687 C CA . GLU A 1 87 ? -11.573 0.816 11.738 1.00 90.50 87 GLU A CA 1
ATOM 688 C C . GLU A 1 87 ? -11.115 2.078 12.484 1.00 90.50 87 GLU A C 1
ATOM 690 O O . GLU A 1 87 ? -11.902 3.003 12.684 1.00 90.50 87 GLU A O 1
ATOM 695 N N . ALA A 1 88 ? -9.820 2.195 12.795 1.00 91.56 88 ALA A N 1
ATOM 696 C CA . ALA A 1 88 ? -9.255 3.409 13.388 1.00 91.56 88 ALA A CA 1
ATOM 697 C C . ALA A 1 88 ? -9.382 4.620 12.448 1.00 91.56 88 ALA A C 1
ATOM 699 O O . ALA A 1 88 ? -9.675 5.735 12.887 1.00 91.56 88 ALA A O 1
ATOM 700 N N . ILE A 1 89 ? -9.188 4.409 11.141 1.00 92.56 89 ILE A N 1
ATOM 701 C CA . ILE A 1 89 ? -9.338 5.461 10.125 1.00 92.56 89 ILE A CA 1
ATOM 702 C C . ILE A 1 89 ? -10.810 5.874 9.987 1.00 92.56 89 ILE A C 1
ATOM 704 O O . ILE A 1 89 ? -11.091 7.071 9.926 1.00 92.56 89 ILE A O 1
ATOM 708 N N . LYS A 1 90 ? -11.750 4.920 9.999 1.00 92.12 90 LYS A N 1
ATOM 709 C CA . LYS A 1 90 ? -13.195 5.216 9.999 1.00 92.12 90 LYS A CA 1
ATOM 710 C C . LYS A 1 90 ? -13.601 6.016 11.236 1.00 92.12 90 LYS A C 1
ATOM 712 O O . LYS A 1 90 ? -14.261 7.043 11.110 1.00 92.12 90 LYS A O 1
ATOM 717 N N . ALA A 1 91 ? -13.116 5.628 12.414 1.00 92.00 91 ALA A N 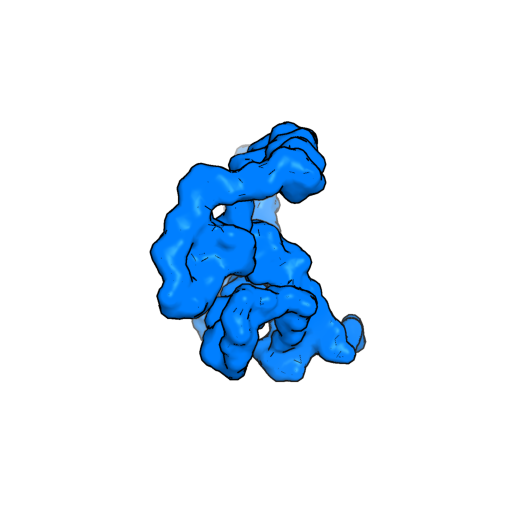1
ATOM 718 C CA . ALA A 1 91 ? -13.352 6.376 13.646 1.00 92.00 91 ALA A CA 1
ATOM 719 C C . ALA A 1 91 ? -12.793 7.808 13.569 1.00 92.00 91 ALA A C 1
ATOM 721 O O . ALA A 1 91 ? -13.461 8.751 13.987 1.00 92.00 91 ALA A O 1
ATOM 722 N N . CYS A 1 92 ? -11.603 8.005 12.985 1.00 92.62 92 CYS A N 1
ATOM 723 C CA . CYS A 1 92 ? -11.062 9.347 12.736 1.00 92.62 92 CYS A CA 1
ATOM 724 C C . CYS A 1 92 ? -11.995 10.199 11.863 1.00 92.62 92 CYS A C 1
ATOM 726 O O . CYS A 1 92 ? -12.175 11.384 12.147 1.00 92.62 92 CYS A O 1
ATOM 728 N N . GLU A 1 93 ? -12.568 9.624 10.803 1.00 93.25 93 GLU A N 1
ATOM 729 C CA . GLU A 1 93 ? -13.510 10.320 9.919 1.00 93.25 93 GLU A CA 1
ATOM 730 C C . GLU A 1 93 ? -14.795 10.711 10.659 1.00 93.25 93 GLU A C 1
ATOM 732 O O . GLU A 1 93 ? -15.251 11.851 10.544 1.00 93.25 93 GLU A O 1
ATOM 737 N N . GLU A 1 94 ? -15.358 9.802 11.454 1.00 92.25 94 GLU A N 1
ATOM 738 C CA . GLU A 1 94 ? -16.545 10.080 12.266 1.00 92.25 94 GLU A CA 1
ATOM 739 C C . GLU A 1 94 ? -16.288 11.213 13.263 1.00 92.25 94 GLU A C 1
ATOM 741 O O . GLU A 1 94 ? -17.042 12.189 13.302 1.00 92.25 94 GLU A O 1
ATOM 746 N N . ILE A 1 95 ? -15.170 11.147 13.988 1.00 91.56 95 ILE A N 1
ATOM 747 C CA . ILE A 1 95 ? -14.759 12.180 14.946 1.00 91.56 95 ILE A CA 1
ATOM 748 C C . ILE A 1 95 ? -14.534 13.525 14.245 1.00 91.56 95 ILE A C 1
ATOM 750 O O . ILE A 1 95 ? -14.940 14.566 14.762 1.00 91.56 95 ILE A O 1
ATOM 754 N N . ALA A 1 96 ? -13.915 13.536 13.061 1.00 92.38 96 ALA A N 1
ATOM 755 C CA . ALA A 1 96 ? -13.675 14.763 12.299 1.00 92.38 96 ALA A CA 1
ATOM 756 C C . ALA A 1 96 ? -14.975 15.467 11.868 1.00 92.38 96 ALA A C 1
ATOM 758 O O . ALA A 1 96 ? -14.969 16.682 11.651 1.00 92.38 96 ALA A O 1
ATOM 759 N N . ASN A 1 97 ? -16.080 14.724 11.765 1.00 92.12 97 ASN A N 1
ATOM 760 C CA . ASN A 1 97 ? -17.406 15.246 11.441 1.00 92.12 97 ASN A CA 1
ATOM 761 C C . ASN A 1 97 ? -18.229 15.653 12.678 1.00 92.12 97 ASN A C 1
ATOM 763 O O . ASN A 1 97 ? -19.289 16.270 12.526 1.00 92.12 97 ASN A O 1
ATOM 767 N N . CYS A 1 98 ? -17.766 15.347 13.894 1.00 91.31 98 CYS A N 1
ATOM 768 C CA . CYS A 1 98 ? -18.426 15.776 15.123 1.00 91.31 98 CYS A CA 1
ATOM 769 C C . CYS A 1 98 ? -18.409 17.304 15.281 1.00 91.31 98 CYS A C 1
ATOM 771 O O . CYS A 1 98 ? -17.512 18.017 14.825 1.00 91.31 98 CYS A O 1
ATOM 773 N N . ASN A 1 99 ? -19.421 17.824 15.968 1.00 90.50 99 ASN A N 1
ATOM 774 C CA . ASN A 1 99 ? -19.575 19.247 16.248 1.00 90.50 99 ASN A CA 1
ATOM 775 C C . ASN A 1 99 ? -19.937 19.470 17.727 1.00 90.50 99 ASN A C 1
ATOM 777 O O . ASN A 1 99 ? -19.863 18.560 18.546 1.00 90.50 99 ASN A O 1
ATOM 781 N N . LYS A 1 100 ? -20.304 20.703 18.093 1.00 86.38 100 LYS A N 1
ATOM 782 C CA . LYS A 1 100 ? -20.602 21.070 19.489 1.00 86.38 100 LYS A CA 1
ATOM 783 C C . LYS A 1 100 ? -21.836 20.376 20.077 1.00 86.38 100 LYS A C 1
ATOM 785 O O . LYS A 1 100 ? -21.974 20.377 21.295 1.00 86.38 100 LYS A O 1
ATOM 790 N N . ASP A 1 101 ? -22.704 19.833 19.230 1.00 88.19 101 ASP A N 1
ATOM 791 C CA . ASP A 1 101 ? -23.917 19.116 19.623 1.00 88.19 101 ASP A CA 1
ATOM 792 C C . ASP A 1 101 ? -23.690 17.593 19.679 1.00 88.19 101 ASP A C 1
ATOM 794 O O . ASP A 1 101 ? -24.585 16.851 20.080 1.00 88.19 101 ASP A O 1
ATOM 798 N N . SER A 1 102 ? -22.509 17.110 19.274 1.00 87.44 102 SER A N 1
ATOM 799 C CA . SER A 1 102 ? -22.137 15.699 19.375 1.00 87.44 102 SER A CA 1
ATOM 800 C C . SER A 1 102 ? -21.909 15.298 20.832 1.00 87.44 102 SER A C 1
ATOM 802 O O . SER A 1 102 ? -21.274 16.023 21.598 1.00 87.44 102 SER A O 1
ATOM 804 N N . GLU A 1 103 ? -22.414 14.126 21.216 1.00 88.06 103 GLU A N 1
ATOM 805 C CA . GLU A 1 103 ? -22.254 13.617 22.576 1.00 88.06 103 GLU A CA 1
ATOM 806 C C . GLU A 1 103 ? -20.797 13.221 22.854 1.00 88.06 103 GLU A C 1
ATOM 808 O O . GLU A 1 103 ? -20.211 12.402 22.145 1.00 88.06 103 GLU A O 1
ATOM 813 N N . GLU A 1 104 ? -20.224 13.760 23.932 1.00 87.44 104 GLU A N 1
ATOM 814 C CA . GLU A 1 104 ? -18.849 13.460 24.360 1.00 87.44 104 GLU A CA 1
ATOM 815 C C . GLU A 1 104 ? -18.641 11.962 24.648 1.00 87.44 104 GLU A C 1
ATOM 817 O O . GLU A 1 104 ? -17.577 11.413 24.370 1.00 87.44 104 GLU A O 1
ATOM 822 N N . SER A 1 105 ? -19.675 11.270 25.140 1.00 86.88 105 SER A N 1
ATOM 823 C CA . SER A 1 105 ? -19.675 9.816 25.350 1.00 86.88 105 SER A CA 1
ATOM 824 C C . SER A 1 105 ? -19.424 9.033 24.064 1.00 86.88 105 SER A C 1
ATOM 826 O O . SER A 1 105 ? -18.633 8.096 24.078 1.00 86.88 105 SER A O 1
ATOM 828 N N . SER A 1 106 ? -20.051 9.435 22.956 1.00 85.31 106 SER A N 1
ATOM 829 C CA . SER A 1 106 ? -19.897 8.771 21.658 1.00 85.31 106 SER A CA 1
ATOM 830 C C . SER A 1 106 ? -18.492 8.972 21.087 1.00 85.31 106 SER A C 1
ATOM 832 O O . SER A 1 106 ? -17.905 8.033 20.556 1.00 85.31 106 SER A O 1
ATOM 834 N N . VAL A 1 107 ? -17.913 10.164 21.257 1.00 86.69 107 VAL A N 1
ATOM 835 C CA . VAL A 1 107 ? -16.529 10.441 20.838 1.00 86.69 107 VAL A CA 1
ATOM 836 C C . VAL A 1 107 ? -15.533 9.608 21.647 1.00 86.69 107 VAL A C 1
ATOM 838 O O . VAL A 1 107 ? -14.613 9.029 21.074 1.00 86.69 107 VAL A O 1
ATOM 841 N N . ASN A 1 108 ? -15.725 9.504 22.965 1.00 87.00 108 ASN A N 1
ATOM 842 C CA . ASN A 1 108 ? -14.860 8.687 23.819 1.00 87.00 108 ASN A CA 1
ATOM 843 C C . ASN A 1 108 ? -14.956 7.194 23.476 1.00 87.00 108 ASN A C 1
ATOM 845 O O . ASN A 1 108 ? -13.933 6.522 23.414 1.00 87.00 108 ASN A O 1
ATOM 849 N N . GLU A 1 109 ? -16.152 6.687 23.170 1.00 88.56 109 GLU A N 1
ATOM 850 C CA . GLU A 1 109 ? -16.334 5.298 22.737 1.00 88.56 109 GLU A CA 1
ATOM 851 C C . GLU A 1 109 ? -15.592 5.001 21.422 1.00 88.56 109 GLU A C 1
ATOM 853 O O . GLU A 1 109 ? -14.929 3.968 21.302 1.00 88.56 109 GLU A O 1
ATOM 858 N N . LEU A 1 110 ? -15.635 5.926 20.456 1.00 87.62 110 LEU A N 1
ATOM 859 C CA . LEU A 1 110 ? -14.882 5.803 19.205 1.00 87.62 110 LEU A CA 1
ATOM 860 C C . LEU A 1 110 ? -13.366 5.773 19.440 1.00 87.62 110 LEU A C 1
ATOM 862 O O . LEU A 1 110 ? -12.667 5.010 18.768 1.00 87.62 110 LEU A O 1
ATOM 866 N N . LEU A 1 111 ? -12.863 6.565 20.391 1.00 86.12 111 LEU A N 1
ATOM 867 C CA . LEU A 1 111 ? -11.448 6.586 20.770 1.00 86.12 111 LEU A CA 1
ATOM 868 C C . LEU A 1 111 ? -11.019 5.298 21.491 1.00 86.12 111 LEU A C 1
ATOM 870 O O . LEU A 1 111 ? -9.969 4.738 21.179 1.00 86.12 111 LEU A O 1
ATOM 874 N N . ASP A 1 112 ? -11.827 4.799 22.420 1.00 86.56 112 ASP A N 1
ATOM 875 C CA . ASP A 1 112 ? -11.467 3.636 23.235 1.00 86.56 112 ASP A CA 1
ATOM 876 C C . ASP A 1 112 ? -11.530 2.322 22.440 1.00 86.56 112 ASP A C 1
ATOM 878 O O . ASP A 1 112 ? -10.665 1.453 22.594 1.00 86.56 112 ASP A O 1
ATOM 882 N N . ASN A 1 113 ? -12.520 2.173 21.556 1.00 83.75 113 ASN A N 1
ATOM 883 C CA . ASN A 1 113 ? -12.745 0.920 20.833 1.00 83.75 113 ASN A CA 1
ATOM 884 C C . ASN A 1 113 ? -11.847 0.756 19.600 1.00 83.75 113 ASN A C 1
ATOM 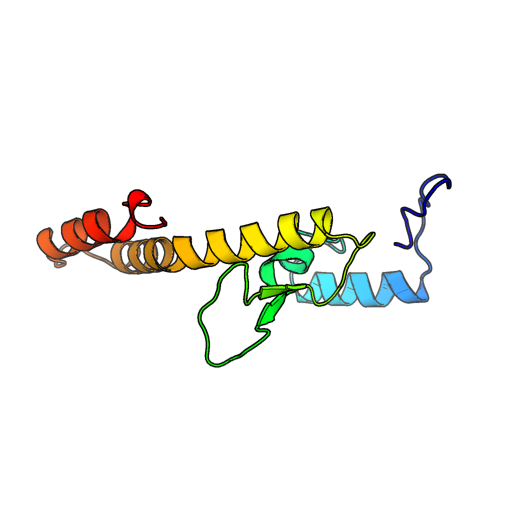886 O O . ASN A 1 113 ? -11.485 -0.370 19.267 1.00 83.75 113 ASN A O 1
ATOM 890 N N . ASN A 1 114 ? -11.467 1.850 18.929 1.00 82.75 114 ASN A N 1
ATOM 891 C CA . ASN A 1 114 ? -10.816 1.774 17.613 1.00 82.75 114 ASN A CA 1
ATOM 892 C C . ASN A 1 114 ? -9.311 2.079 17.625 1.00 82.75 114 ASN A C 1
ATOM 894 O O . ASN A 1 114 ? -8.655 1.909 16.603 1.00 82.75 114 ASN A O 1
ATOM 898 N N . PHE A 1 115 ? -8.738 2.495 18.760 1.00 78.19 115 PHE A N 1
ATOM 899 C CA . PHE A 1 115 ? -7.299 2.796 18.877 1.00 78.19 115 PHE A CA 1
ATOM 900 C C . PHE A 1 115 ? -6.533 1.812 19.775 1.00 78.19 115 PHE A C 1
ATOM 902 O O . PHE A 1 115 ? -5.334 1.975 20.010 1.00 78.19 115 PHE A O 1
ATOM 909 N N . ASN A 1 116 ? -7.197 0.756 20.252 1.00 68.31 116 ASN A N 1
ATOM 910 C CA . ASN A 1 116 ? -6.570 -0.324 21.007 1.00 68.31 116 ASN A CA 1
ATOM 911 C C . ASN A 1 116 ? -6.085 -1.440 20.071 1.00 68.31 116 ASN A C 1
ATOM 913 O O . ASN A 1 116 ? -6.731 -2.470 19.908 1.00 68.31 116 ASN A O 1
ATOM 917 N N . PHE A 1 117 ? -4.888 -1.266 19.505 1.00 58.41 117 PHE A N 1
ATOM 918 C CA . PHE A 1 117 ? -4.249 -2.229 18.590 1.00 58.41 117 PHE A CA 1
ATOM 919 C C . PHE A 1 117 ? -3.818 -3.565 19.241 1.00 58.41 117 PHE A C 1
ATOM 921 O O . PHE A 1 117 ? -3.205 -4.403 18.585 1.00 58.41 117 PHE A O 1
ATOM 928 N N . TYR A 1 118 ? -4.127 -3.791 20.522 1.00 52.47 118 TYR A N 1
ATOM 929 C CA . TYR A 1 118 ? -3.774 -5.015 21.254 1.00 52.47 118 TYR A CA 1
ATOM 930 C C . TYR A 1 118 ? -4.681 -6.219 20.942 1.00 52.47 118 TYR A C 1
ATOM 932 O O . TYR A 1 118 ? -4.417 -7.308 21.441 1.00 52.47 118 TYR A O 1
ATOM 940 N N . SER A 1 119 ? -5.747 -6.047 20.154 1.00 46.38 119 SER A N 1
ATOM 941 C CA . SER A 1 119 ? -6.669 -7.126 19.765 1.00 46.38 119 SER A CA 1
ATOM 942 C C . SER A 1 119 ? -6.260 -7.871 18.490 1.00 46.38 119 SER A C 1
ATOM 944 O O . SER A 1 119 ? -6.891 -8.863 18.142 1.00 46.38 119 SER A O 1
ATOM 946 N N . CYS A 1 120 ? -5.207 -7.418 17.804 1.00 40.47 120 CYS A N 1
ATOM 947 C CA . CYS A 1 120 ? -4.637 -8.104 16.648 1.00 40.47 120 CYS A CA 1
ATOM 948 C C . CYS A 1 120 ? -3.679 -9.204 17.151 1.00 40.47 120 CYS A C 1
ATOM 950 O O . CYS A 1 120 ? -2.461 -9.027 17.171 1.00 40.47 120 CYS A O 1
ATOM 952 N N . SER A 1 121 ? -4.227 -10.285 17.706 1.00 34.56 121 SER A N 1
ATOM 953 C CA . SER A 1 121 ? -3.503 -11.464 18.212 1.00 34.56 121 SER A CA 1
ATOM 954 C C . SER A 1 121 ? -4.299 -12.729 17.957 1.00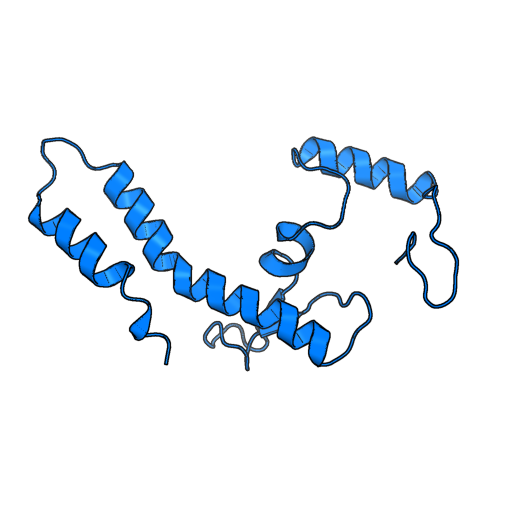 34.56 121 SER A C 1
ATOM 956 O O . SER A 1 121 ? -5.511 -12.707 18.266 1.00 34.56 121 SER A O 1
#

Sequence (121 aa):
MLIFLEDLEPKSLLPKVISKPWVSLSEKLARPPVLSYASYCLHNWYLIDDSDAIDLDNVALINNFLGGIDEDWFVTIHVCIENAASEAIKACEEIANCNKDSEESSVNELLDNNFNFYSCS

Secondary structure (DSSP, 8-state):
--S--TTSPPPS---HHHHHHHHHHHHHTTS-SS--HIIIIITSEEESSTTS-S-TTTEEES--SS-SHHHHHHHHHHHHHHHHHHHHHHHHHHHHH--TTS-HHHHHHHHHHHS-GGG--

Foldseek 3Di:
DQQDDPPDHGDPDDDCVPVVVLCVVCVVVVHDSDDDLCNQAVVFKDFCDPVDDLDLVGIFGNDDDVDDPVRGSVRSVVVVVVVLLVLVVVLVVVLVPDDPPDDPVVNVCSVVVRVPSVPPD

pLDDT: mean 86.88, std 10.74, range [34.56, 97.0]

Radius of gyration: 20.13 Å; chains: 1; bounding box: 48×38×51 Å